Protein AF-B0NRE9-F1 (afdb_monomer)

Foldseek 3Di:
DDPCVVDPVSVVVVVVVVVVVQCVQVVVVPDHDDDDDPCQQCNDPQFGHPVQCVLQVPPPRPRDQFDWDDDPVWTDGHPRTDDDDDPPDPVPDDPDDDQWDFDVVPADPVGTDIDGPCCCVPVVPPDDDPPPD

Nearest PDB structures (foldseek):
  2xf8-assembly4_L  TM=4.449E-01  e=1.689E+00  Escherichia coli K-12
  7wtx-assembly1_f  TM=3.187E-01  e=8.734E+00  Homo sapiens

Mean predicted aligned error: 13.58 Å

Secondary structure (DSSP, 8-state):
--GGGG-HHHHHHHHHHHHHHHHHHHHTSS----PPPHHHHH--SSS--HHHHHHHT-SS-------EEEETTEEEETTEEP-------STTS-S---SEEE-GGG-BTTB--EEETTGGGTTT-SS------

Radius of gyration: 23.35 Å; Cα contacts (8 Å, |Δi|>4): 102; chains: 1; bounding box: 50×38×64 Å

Solvent-accessible surface area (backbone atoms only — not comparable to full-atom values): 8709 Å² total; per-residue (Å²): 130,68,74,72,78,72,38,63,66,60,50,50,54,48,53,52,52,50,51,53,52,48,50,57,46,42,74,62,72,82,51,80,84,76,86,79,52,70,50,55,43,69,24,57,101,89,47,82,6,52,56,51,29,60,70,55,74,33,91,82,75,68,77,68,87,56,62,74,44,85,49,100,90,50,43,30,40,58,93,46,72,65,82,87,85,80,89,86,54,74,86,80,45,72,95,70,87,72,73,52,43,77,37,67,94,70,33,55,102,88,43,82,36,70,41,47,75,64,31,63,80,49,92,58,40,97,59,98,68,91,73,86,124

Structure (mmCIF, N/CA/C/O backbone):
data_AF-B0NRE9-F1
#
_entry.id   AF-B0NRE9-F1
#
loop_
_atom_site.group_PDB
_atom_site.id
_atom_site.type_symbol
_atom_site.label_atom_id
_atom_site.label_alt_id
_atom_site.label_comp_id
_atom_site.label_asym_id
_atom_site.label_entity_id
_atom_site.label_seq_id
_atom_site.pdbx_PDB_ins_code
_atom_site.Cartn_x
_atom_site.Cartn_y
_atom_site.Cartn_z
_atom_site.occupancy
_atom_site.B_iso_or_equiv
_atom_site.auth_seq_id
_atom_site.auth_comp_id
_atom_site.auth_asym_id
_atom_site.auth_atom_id
_atom_site.pdbx_PDB_model_num
ATOM 1 N N . MET A 1 1 ? -1.702 -2.743 24.905 1.00 44.59 1 MET A N 1
ATOM 2 C CA . MET A 1 1 ? -0.780 -1.916 24.102 1.00 44.59 1 MET A CA 1
ATOM 3 C C . MET A 1 1 ? 0.508 -2.704 23.908 1.00 44.59 1 MET A C 1
ATOM 5 O O . MET A 1 1 ? 1.027 -3.161 24.925 1.00 44.59 1 MET A O 1
ATOM 9 N N . PRO A 1 2 ? 0.967 -2.937 22.663 1.00 47.31 2 PRO A N 1
ATOM 10 C CA . PRO A 1 2 ? 2.254 -3.578 22.376 1.00 47.31 2 PRO A CA 1
ATOM 11 C C . PRO A 1 2 ? 3.394 -2.920 23.162 1.00 47.31 2 PRO A C 1
ATOM 13 O O . PRO A 1 2 ? 3.357 -1.711 23.406 1.00 47.31 2 PRO A O 1
ATOM 16 N N . LYS A 1 3 ? 4.377 -3.709 23.606 1.00 56.47 3 LYS A N 1
ATOM 17 C CA . LYS A 1 3 ? 5.459 -3.218 24.475 1.00 56.47 3 LYS A CA 1
ATOM 18 C C . LYS A 1 3 ? 6.388 -2.250 23.738 1.00 56.47 3 LYS A C 1
ATOM 20 O O . LYS A 1 3 ? 6.926 -1.352 24.373 1.00 56.47 3 LYS A O 1
ATOM 25 N N . GLU A 1 4 ? 6.497 -2.375 22.417 1.00 55.22 4 GLU A N 1
ATOM 26 C CA . GLU A 1 4 ? 7.284 -1.489 21.553 1.00 55.22 4 GLU A CA 1
ATOM 27 C C . GLU A 1 4 ? 6.761 -0.044 21.554 1.00 55.22 4 GLU A C 1
ATOM 29 O O . GLU A 1 4 ? 7.527 0.893 21.372 1.00 55.22 4 GLU A O 1
ATOM 34 N N . ILE A 1 5 ? 5.467 0.162 21.829 1.00 58.22 5 ILE A N 1
ATOM 35 C CA . ILE A 1 5 ? 4.842 1.496 21.869 1.00 58.22 5 ILE A CA 1
ATOM 36 C C . ILE A 1 5 ? 5.157 2.231 23.188 1.00 58.22 5 ILE A C 1
ATOM 38 O O . ILE A 1 5 ? 4.941 3.436 23.299 1.00 58.22 5 ILE A O 1
ATOM 42 N N . GLN A 1 6 ? 5.675 1.532 24.205 1.00 62.38 6 GLN A N 1
ATOM 43 C CA . GLN A 1 6 ? 6.059 2.156 25.479 1.00 62.38 6 GLN A CA 1
ATOM 44 C C . GLN A 1 6 ? 7.472 2.748 25.460 1.00 62.38 6 GLN A C 1
ATOM 46 O O . GLN A 1 6 ? 7.796 3.559 26.330 1.00 62.38 6 GLN A O 1
ATOM 51 N N . ASP A 1 7 ? 8.295 2.372 24.480 1.00 80.06 7 ASP A N 1
ATOM 52 C CA . ASP A 1 7 ? 9.637 2.910 24.318 1.00 80.06 7 ASP A CA 1
ATOM 53 C C . ASP A 1 7 ? 9.608 4.180 23.459 1.00 80.06 7 ASP A C 1
ATOM 55 O O . ASP A 1 7 ? 9.495 4.145 22.230 1.00 80.06 7 ASP A O 1
ATOM 59 N N . LYS A 1 8 ? 9.700 5.326 24.138 1.00 81.69 8 LYS A N 1
ATOM 60 C CA . LYS A 1 8 ? 9.704 6.644 23.498 1.00 81.69 8 LYS A CA 1
ATOM 61 C C . LYS A 1 8 ? 10.867 6.813 22.526 1.00 81.69 8 LYS A C 1
ATOM 63 O O . LYS A 1 8 ? 10.668 7.423 21.483 1.00 81.69 8 LYS A O 1
ATOM 68 N N . GLU A 1 9 ? 12.035 6.251 22.831 1.00 86.75 9 GLU A N 1
ATOM 69 C CA . GLU A 1 9 ? 13.219 6.396 21.982 1.00 86.75 9 GLU A CA 1
ATOM 70 C C . GLU A 1 9 ? 13.036 5.640 20.659 1.00 86.75 9 GLU A C 1
ATOM 72 O O . GLU A 1 9 ? 13.326 6.163 19.583 1.00 86.75 9 GLU A O 1
ATOM 77 N N . THR A 1 10 ? 12.482 4.426 20.719 1.00 86.50 10 THR A N 1
ATOM 78 C CA . THR A 1 10 ? 12.151 3.647 19.518 1.00 86.50 10 THR A CA 1
ATOM 79 C C . THR A 1 10 ? 11.102 4.358 18.659 1.00 86.50 10 THR A C 1
ATOM 81 O O . THR A 1 10 ? 11.246 4.416 17.436 1.00 86.50 10 THR A O 1
ATOM 84 N N . MET A 1 11 ? 10.073 4.948 19.278 1.00 85.19 11 MET A N 1
ATOM 85 C CA . MET A 1 11 ? 9.054 5.718 18.557 1.00 85.19 11 MET A CA 1
ATOM 86 C C . MET A 1 11 ? 9.637 6.975 17.897 1.00 85.19 11 MET A C 1
ATOM 88 O O . MET A 1 11 ? 9.317 7.264 16.746 1.00 85.19 11 MET A O 1
ATOM 92 N N . GLU A 1 12 ? 10.511 7.706 18.591 1.00 89.06 12 GLU A N 1
ATOM 93 C CA . GLU A 1 12 ? 11.189 8.891 18.051 1.00 89.06 12 GLU A CA 1
ATOM 94 C C . GLU A 1 12 ? 12.040 8.533 16.828 1.00 89.06 12 GLU A C 1
ATOM 96 O O . GLU A 1 12 ? 11.849 9.117 15.761 1.00 89.06 12 GLU A O 1
ATOM 101 N N . ARG A 1 13 ? 12.885 7.499 16.927 1.00 89.94 13 ARG A N 1
ATOM 102 C CA . ARG A 1 13 ? 13.702 7.017 15.799 1.00 89.94 13 ARG A CA 1
ATOM 103 C C . ARG A 1 13 ? 12.859 6.553 14.610 1.00 89.94 13 ARG A C 1
ATOM 105 O O . ARG A 1 13 ? 13.232 6.771 13.455 1.00 89.94 13 ARG A O 1
ATOM 112 N N . PHE A 1 14 ? 11.725 5.903 14.877 1.00 88.56 14 PHE A N 1
ATOM 113 C CA . PHE A 1 14 ? 10.791 5.496 13.830 1.00 88.56 14 PHE A CA 1
ATOM 114 C C . PHE A 1 14 ? 10.206 6.716 13.112 1.00 88.56 14 PHE A C 1
ATOM 116 O O . PHE A 1 14 ? 10.263 6.789 11.886 1.00 88.56 14 PHE A O 1
ATOM 123 N N . MET A 1 15 ? 9.708 7.702 13.862 1.00 89.94 15 MET A N 1
ATOM 124 C CA . MET A 1 15 ? 9.143 8.924 13.289 1.00 89.94 15 MET A CA 1
ATOM 125 C C . MET A 1 15 ? 10.185 9.747 12.519 1.00 89.94 15 MET A C 1
ATOM 127 O O . MET A 1 15 ? 9.862 10.279 11.459 1.00 89.94 15 MET A O 1
ATOM 131 N N . GLU A 1 16 ? 11.436 9.805 12.988 1.00 93.00 16 GLU A N 1
ATOM 132 C CA . GLU A 1 16 ? 12.547 10.414 12.243 1.00 93.00 16 GLU A CA 1
ATOM 133 C C . GLU A 1 16 ? 12.791 9.706 10.904 1.00 93.00 16 GLU A C 1
ATOM 135 O O . GLU A 1 16 ? 12.918 10.361 9.869 1.00 93.00 16 GLU A O 1
ATOM 140 N N . SER A 1 17 ? 12.804 8.370 10.906 1.00 92.38 17 SER A N 1
ATOM 141 C CA . SER A 1 17 ? 12.998 7.567 9.691 1.00 92.38 17 SER A CA 1
ATOM 142 C C . SER A 1 17 ? 11.858 7.769 8.688 1.00 92.38 17 SER A C 1
ATOM 144 O O . SER A 1 17 ? 12.103 7.918 7.491 1.00 92.38 17 SER A O 1
ATOM 146 N N . VAL A 1 18 ? 10.612 7.830 9.172 1.00 91.31 18 VAL A N 1
ATOM 147 C CA . VAL A 1 18 ? 9.431 8.127 8.347 1.00 91.31 18 VAL A CA 1
ATOM 148 C C . VAL A 1 18 ? 9.524 9.530 7.748 1.00 91.31 18 VAL A C 1
ATOM 150 O O . VAL A 1 18 ? 9.267 9.686 6.558 1.00 91.31 18 VAL A O 1
ATOM 153 N N . GLY A 1 19 ? 9.944 10.534 8.523 1.00 90.38 19 GLY A N 1
ATOM 154 C CA . GLY A 1 19 ? 10.107 11.903 8.025 1.00 90.38 19 GLY A CA 1
ATOM 155 C C . GLY A 1 19 ? 11.199 12.030 6.958 1.00 90.38 19 GLY A C 1
ATOM 156 O O . GLY A 1 19 ? 11.015 12.715 5.953 1.00 90.38 19 GLY A O 1
ATOM 157 N N . GLN A 1 20 ? 12.324 11.326 7.126 1.00 92.44 20 GLN A N 1
ATOM 158 C CA . GLN A 1 20 ? 13.368 11.267 6.096 1.00 92.44 20 GLN A CA 1
ATOM 159 C C . GLN A 1 20 ? 12.855 10.614 4.810 1.00 92.44 20 GLN A C 1
ATOM 161 O O . GLN A 1 20 ? 13.073 11.144 3.721 1.00 92.44 20 GLN A O 1
ATOM 166 N N . PHE A 1 21 ? 12.148 9.487 4.928 1.00 90.19 21 PHE A N 1
ATOM 167 C CA . PHE A 1 21 ? 11.524 8.819 3.788 1.00 90.19 21 PHE A CA 1
ATOM 168 C C . PHE A 1 21 ? 10.511 9.728 3.079 1.00 90.19 21 PHE A C 1
ATOM 170 O O . PHE A 1 21 ? 10.543 9.841 1.854 1.00 90.19 21 PHE A O 1
ATOM 177 N N . GLU A 1 22 ? 9.663 10.421 3.843 1.00 91.00 22 GLU A N 1
ATOM 178 C CA . GLU A 1 22 ? 8.685 11.374 3.320 1.00 91.00 22 GLU A CA 1
ATOM 179 C C . GLU A 1 22 ? 9.351 12.481 2.495 1.00 91.00 22 GLU A C 1
ATOM 181 O O . GLU A 1 22 ? 8.930 12.738 1.366 1.00 91.00 22 GLU A O 1
ATOM 186 N N . SER A 1 23 ? 10.417 13.092 3.025 1.00 89.81 23 SER A N 1
ATOM 187 C CA . SER A 1 23 ? 11.179 14.127 2.315 1.00 89.81 23 SER A CA 1
ATOM 188 C C . SER A 1 23 ? 11.734 13.597 0.997 1.00 89.81 23 SER A C 1
ATOM 190 O O . SER A 1 23 ? 11.506 14.204 -0.042 1.00 89.81 23 SER A O 1
ATOM 192 N N . ILE A 1 24 ? 12.394 12.434 1.014 1.00 90.06 24 ILE A N 1
ATOM 193 C CA . ILE A 1 24 ? 13.011 11.843 -0.183 1.00 90.06 24 ILE A CA 1
ATOM 194 C C . ILE A 1 24 ? 11.971 11.595 -1.283 1.00 90.06 24 ILE A C 1
ATOM 196 O O . ILE A 1 24 ? 12.223 11.888 -2.452 1.00 90.06 24 ILE A O 1
ATOM 200 N N . VAL A 1 25 ? 10.808 11.042 -0.926 1.00 89.56 25 VAL A N 1
ATOM 201 C CA . VAL A 1 25 ? 9.749 10.743 -1.900 1.00 89.56 25 VAL A CA 1
ATOM 202 C C . VAL A 1 25 ? 9.159 12.030 -2.473 1.00 89.56 25 VAL A C 1
ATOM 204 O O . VAL A 1 25 ? 9.027 12.141 -3.692 1.00 89.56 25 VAL A O 1
ATOM 207 N N . ASN A 1 26 ? 8.860 13.009 -1.616 1.00 88.00 26 ASN A N 1
ATOM 208 C CA . ASN A 1 26 ? 8.288 14.289 -2.031 1.00 88.00 26 ASN A CA 1
ATOM 209 C C . ASN A 1 26 ? 9.262 15.116 -2.890 1.00 88.00 26 ASN A C 1
ATOM 211 O O . ASN A 1 26 ? 8.842 15.711 -3.885 1.00 88.00 26 ASN A O 1
ATOM 215 N N . ASP A 1 27 ? 10.559 15.100 -2.569 1.00 89.25 27 ASP A N 1
ATOM 216 C CA . ASP A 1 27 ? 11.614 15.760 -3.352 1.00 89.25 27 ASP A CA 1
ATOM 217 C C . ASP A 1 27 ? 11.766 15.139 -4.752 1.00 89.25 27 ASP A C 1
ATOM 219 O O . ASP A 1 27 ? 12.175 15.809 -5.702 1.00 89.25 27 ASP A O 1
ATOM 223 N N . GLY A 1 28 ? 11.397 13.862 -4.906 1.00 83.31 28 GLY A N 1
ATOM 224 C CA . GLY A 1 28 ? 11.413 13.149 -6.182 1.00 83.31 28 GLY A CA 1
ATOM 225 C C . GLY A 1 28 ? 10.401 13.664 -7.213 1.00 83.31 28 GLY A C 1
ATOM 226 O O . GLY A 1 28 ? 10.544 13.353 -8.395 1.00 83.31 28 GLY A O 1
ATOM 227 N N . GLY A 1 29 ? 9.375 14.423 -6.805 1.00 81.50 29 GLY A N 1
ATOM 228 C CA . GLY A 1 29 ? 8.408 15.100 -7.687 1.00 81.50 29 GLY A CA 1
ATOM 229 C C . GLY A 1 29 ? 7.483 14.200 -8.525 1.00 81.50 29 GLY A C 1
ATOM 230 O O . GLY A 1 29 ? 6.557 14.699 -9.161 1.00 81.50 29 GLY A O 1
ATOM 231 N N . LEU A 1 30 ? 7.709 12.884 -8.535 1.00 81.31 30 LEU A N 1
ATOM 232 C CA . LEU A 1 30 ? 6.892 11.892 -9.243 1.00 81.31 30 LEU A CA 1
ATOM 233 C C . LEU A 1 30 ? 5.663 11.463 -8.437 1.00 81.31 30 LEU A C 1
ATOM 235 O O . LEU A 1 30 ? 4.642 11.092 -9.013 1.00 81.31 30 LEU A O 1
ATOM 239 N N . VAL A 1 31 ? 5.779 11.473 -7.109 1.00 85.81 31 VAL A N 1
ATOM 240 C CA . VAL A 1 31 ? 4.747 11.021 -6.173 1.00 85.81 31 VAL A CA 1
ATOM 241 C C . VAL A 1 31 ? 4.778 11.936 -4.955 1.00 85.81 31 VAL A C 1
ATOM 243 O O . VAL A 1 31 ? 5.847 12.408 -4.572 1.00 85.81 31 VAL A O 1
ATOM 246 N N . ARG A 1 32 ? 3.617 12.180 -4.345 1.00 87.25 32 ARG A N 1
ATOM 247 C CA . ARG A 1 32 ? 3.495 12.956 -3.110 1.00 87.25 32 ARG A CA 1
ATOM 248 C C . ARG A 1 32 ? 2.916 12.084 -2.009 1.00 87.25 32 ARG A C 1
ATOM 250 O O . ARG A 1 32 ? 1.943 11.369 -2.237 1.00 87.25 32 ARG A O 1
ATOM 257 N N . LEU A 1 33 ? 3.512 12.164 -0.831 1.00 89.50 33 LEU A N 1
ATOM 258 C CA . LEU A 1 33 ? 2.979 11.581 0.388 1.00 89.50 33 LEU A CA 1
ATOM 259 C C . LEU A 1 33 ? 2.188 12.645 1.143 1.00 89.50 33 LEU A C 1
ATOM 261 O O . LEU A 1 33 ? 2.641 13.778 1.308 1.00 89.50 33 LEU A O 1
ATOM 265 N N . GLU A 1 34 ? 0.998 12.266 1.592 1.00 86.00 34 GLU A N 1
ATOM 266 C CA . GLU A 1 34 ? 0.145 13.089 2.439 1.00 86.00 34 GLU A CA 1
ATOM 267 C C . GLU A 1 34 ? -0.256 12.268 3.663 1.00 86.00 34 GLU A C 1
ATOM 269 O O . GLU A 1 34 ? -0.597 11.085 3.566 1.00 86.00 34 GLU A O 1
ATOM 274 N N . ARG A 1 35 ? -0.157 12.886 4.841 1.00 87.44 35 ARG A N 1
ATOM 275 C CA . ARG A 1 35 ? -0.531 12.238 6.093 1.00 87.44 35 ARG A CA 1
ATOM 276 C C . ARG A 1 35 ? -2.050 12.214 6.212 1.00 87.44 35 ARG A C 1
ATOM 278 O O . ARG A 1 35 ? -2.663 13.273 6.286 1.00 87.44 35 ARG A O 1
ATOM 285 N N . LEU A 1 36 ? -2.609 11.013 6.325 1.00 91.31 36 LEU A N 1
ATOM 286 C CA . LEU A 1 36 ? -4.038 10.825 6.554 1.00 91.31 36 LEU A CA 1
ATOM 287 C C . LEU A 1 36 ? -4.465 11.393 7.912 1.00 91.31 36 LEU A C 1
ATOM 289 O O . LEU A 1 36 ? -3.821 11.146 8.941 1.00 91.31 36 LEU A O 1
ATOM 293 N N . ALA A 1 37 ? -5.571 12.125 7.905 1.00 93.12 37 ALA A N 1
ATOM 294 C CA . ALA A 1 37 ? -6.289 12.552 9.090 1.00 93.12 37 ALA A CA 1
ATOM 295 C C . ALA A 1 37 ? -7.019 11.371 9.748 1.00 93.12 37 ALA A C 1
ATOM 297 O O . ALA A 1 37 ? -7.226 10.311 9.150 1.00 93.12 37 ALA A O 1
ATOM 298 N N . THR A 1 38 ? -7.431 11.557 11.001 1.00 92.75 38 THR A N 1
ATOM 299 C CA . THR A 1 38 ? -8.157 10.527 11.758 1.00 92.75 38 THR A CA 1
ATOM 300 C C . THR A 1 38 ? -9.424 10.105 11.021 1.00 92.75 38 THR A C 1
ATOM 302 O O . THR A 1 38 ? -9.687 8.916 10.888 1.00 92.75 38 THR A O 1
ATOM 305 N N . GLU A 1 39 ? -10.159 11.072 10.482 1.00 92.00 39 GLU A N 1
ATOM 306 C CA . GLU A 1 39 ? -11.418 10.891 9.765 1.00 92.00 39 GLU A CA 1
ATOM 307 C C . GLU A 1 39 ? -11.230 10.083 8.476 1.00 92.00 39 GLU A C 1
ATOM 309 O O . GLU A 1 39 ? -12.071 9.261 8.132 1.00 92.00 39 GLU A O 1
ATOM 314 N N . GLU A 1 40 ? -10.101 10.248 7.786 1.00 90.50 40 GLU A N 1
ATOM 315 C CA . GLU A 1 40 ? -9.782 9.465 6.587 1.00 90.50 40 GLU A CA 1
ATOM 316 C C . GLU A 1 40 ? -9.459 8.005 6.934 1.00 90.50 40 GLU A C 1
ATOM 318 O O . GLU A 1 40 ? -9.715 7.093 6.145 1.00 90.50 40 GLU A O 1
ATOM 323 N N . ILE A 1 41 ? -8.925 7.764 8.135 1.00 91.25 41 ILE A N 1
ATOM 324 C CA . ILE A 1 41 ? -8.610 6.422 8.625 1.00 91.25 41 ILE A CA 1
ATOM 325 C C . ILE A 1 41 ? -9.873 5.722 9.138 1.00 91.25 41 ILE A C 1
ATOM 327 O O . ILE A 1 41 ? -10.179 4.604 8.711 1.00 91.25 41 ILE A O 1
ATOM 331 N N . THR A 1 42 ? -10.590 6.360 10.065 1.00 90.81 42 THR A N 1
ATOM 332 C CA . THR A 1 42 ? -11.702 5.753 10.811 1.00 90.81 42 THR A CA 1
ATOM 333 C C . THR A 1 42 ? -13.065 5.980 10.178 1.00 90.81 42 THR A C 1
ATOM 335 O O . THR A 1 42 ? -13.978 5.214 10.456 1.00 90.81 42 THR A O 1
ATOM 338 N N . GLY A 1 43 ? -13.206 7.002 9.339 1.00 88.69 43 GLY A N 1
ATOM 339 C CA . GLY A 1 43 ? -14.486 7.456 8.811 1.00 88.69 43 GLY A CA 1
ATOM 340 C C . GLY A 1 43 ? -15.114 8.550 9.662 1.00 88.69 43 GLY A C 1
ATOM 341 O O . GLY A 1 43 ? -14.639 8.886 10.752 1.00 88.69 43 GLY A O 1
ATOM 342 N N . THR A 1 44 ? -16.200 9.100 9.134 1.00 88.88 44 THR A N 1
ATOM 343 C CA . THR A 1 44 ? -17.101 10.042 9.805 1.00 88.88 44 THR A CA 1
ATOM 344 C C . THR A 1 44 ? -18.488 9.413 9.937 1.00 88.88 44 THR A C 1
ATOM 346 O O . THR A 1 44 ? -18.720 8.305 9.465 1.00 88.88 44 THR A O 1
ATOM 349 N N . GLU A 1 45 ? -19.449 10.124 10.531 1.00 85.38 45 GLU A N 1
ATOM 350 C CA . GLU A 1 45 ? -20.842 9.651 10.587 1.00 85.38 45 GLU A CA 1
ATOM 351 C C . GLU A 1 45 ? -21.471 9.434 9.200 1.00 85.38 45 GLU A C 1
ATOM 353 O O . GLU A 1 45 ? -22.402 8.645 9.069 1.00 85.38 45 GLU A O 1
ATOM 358 N N . ASN A 1 46 ? -20.975 10.134 8.172 1.00 84.06 46 ASN A N 1
ATOM 359 C CA . ASN A 1 46 ? -21.577 10.137 6.838 1.00 84.06 46 ASN A CA 1
ATOM 360 C C . ASN A 1 46 ? -20.740 9.405 5.783 1.00 84.06 46 ASN A C 1
ATOM 362 O O . ASN A 1 46 ? -21.282 9.016 4.751 1.00 84.06 46 ASN A O 1
ATOM 366 N N . GLU A 1 47 ? -19.434 9.242 6.007 1.00 84.75 47 GLU A N 1
ATOM 367 C CA . GLU A 1 47 ? -18.514 8.689 5.013 1.00 84.75 47 GLU A CA 1
ATOM 368 C C . GLU A 1 47 ? -17.570 7.648 5.621 1.00 84.75 47 GLU A C 1
ATOM 370 O O . GLU A 1 47 ? -16.944 7.928 6.648 1.00 84.75 47 GLU A O 1
ATOM 375 N N . PRO A 1 48 ? -17.393 6.486 4.963 1.00 86.00 48 PRO A N 1
ATOM 376 C CA . PRO A 1 48 ? -16.532 5.437 5.474 1.00 86.00 48 PRO A CA 1
ATOM 377 C C . PRO A 1 48 ? -15.054 5.786 5.308 1.00 86.00 48 PRO A C 1
ATOM 379 O O . PRO A 1 48 ? -14.617 6.223 4.232 1.00 86.00 48 PRO A O 1
ATOM 382 N N . GLY A 1 49 ? -14.277 5.513 6.355 1.00 88.88 49 GLY A N 1
ATOM 383 C CA . GLY A 1 49 ? -12.819 5.632 6.351 1.00 88.88 49 GLY A CA 1
ATOM 384 C C . GLY A 1 49 ? -12.138 4.464 5.649 1.00 88.88 49 GLY A C 1
ATOM 385 O O . GLY A 1 49 ? -12.773 3.486 5.244 1.00 88.88 49 GLY A O 1
ATOM 386 N N . ILE A 1 50 ? -10.814 4.530 5.523 1.00 89.25 50 ILE A N 1
ATOM 387 C CA . ILE A 1 50 ? -10.037 3.510 4.813 1.00 89.25 50 ILE A CA 1
ATOM 388 C C . ILE A 1 50 ? -10.154 2.125 5.458 1.00 89.25 50 ILE A C 1
ATOM 390 O O . ILE A 1 50 ? -10.237 1.127 4.744 1.00 89.25 50 ILE A O 1
ATOM 394 N N . ILE A 1 51 ? -10.211 2.054 6.794 1.00 86.69 51 ILE A N 1
ATOM 395 C CA . ILE A 1 51 ? -10.338 0.783 7.518 1.00 86.69 51 ILE A CA 1
ATOM 396 C C . ILE A 1 51 ? -11.685 0.141 7.196 1.00 86.69 51 ILE A C 1
ATOM 398 O O . ILE A 1 51 ? -11.753 -1.045 6.888 1.00 86.69 51 ILE A O 1
ATOM 402 N N . GLU A 1 52 ? -12.756 0.926 7.215 1.00 82.38 52 GLU A N 1
ATOM 403 C CA . GLU A 1 52 ? -14.101 0.440 6.930 1.00 82.38 52 GLU A CA 1
ATOM 404 C C . GLU A 1 52 ? -14.252 -0.011 5.473 1.00 82.38 52 GLU A C 1
ATOM 406 O O . GLU A 1 52 ? -14.759 -1.103 5.211 1.00 82.38 52 GLU A O 1
ATOM 411 N N . ARG A 1 53 ? -13.731 0.765 4.515 1.00 83.75 53 ARG A N 1
ATOM 412 C CA . ARG A 1 53 ? -13.692 0.372 3.094 1.00 83.75 53 ARG A CA 1
ATOM 413 C C . ARG A 1 53 ? -12.896 -0.910 2.875 1.00 83.75 53 ARG A C 1
ATOM 415 O O . ARG A 1 53 ? -13.306 -1.761 2.088 1.00 83.75 53 ARG A O 1
ATOM 422 N N . TYR A 1 54 ? -11.778 -1.068 3.584 1.00 81.25 54 TYR A N 1
ATOM 423 C CA . TYR A 1 54 ? -10.957 -2.274 3.525 1.00 81.25 54 TYR A CA 1
ATOM 424 C C . TYR A 1 54 ? -11.701 -3.492 4.084 1.00 81.25 54 TYR A C 1
ATOM 426 O O . TYR A 1 54 ? -11.769 -4.530 3.430 1.00 81.25 54 TYR A O 1
ATOM 434 N N . LEU A 1 55 ? -12.323 -3.350 5.258 1.00 77.75 55 LEU A N 1
ATOM 435 C CA . LEU A 1 55 ? -13.068 -4.423 5.921 1.00 77.75 55 LEU A CA 1
ATOM 436 C C . LEU A 1 55 ? -14.376 -4.789 5.219 1.00 77.75 55 LEU A C 1
ATOM 438 O O . LEU A 1 55 ? -14.880 -5.881 5.438 1.00 77.75 55 LEU A O 1
ATOM 442 N N . THR A 1 56 ? -14.928 -3.906 4.390 1.00 78.31 56 THR A N 1
ATOM 443 C CA . THR A 1 56 ? -16.111 -4.184 3.559 1.00 78.31 56 THR A CA 1
ATOM 444 C C . THR A 1 56 ? -15.741 -4.559 2.124 1.00 78.31 56 THR A C 1
ATOM 446 O O . THR A 1 56 ? -16.616 -4.953 1.351 1.00 78.31 56 THR A O 1
ATOM 449 N N . LEU A 1 57 ? -14.460 -4.442 1.740 1.00 76.00 57 LEU A N 1
ATOM 450 C CA . LEU A 1 57 ? -13.968 -4.557 0.360 1.00 76.00 57 LEU A CA 1
ATOM 451 C C . LEU A 1 57 ? -14.838 -3.750 -0.617 1.00 76.00 57 LEU A C 1
ATOM 453 O O . LEU A 1 57 ? -15.258 -4.245 -1.668 1.00 76.00 57 LEU A O 1
ATOM 457 N N . SER A 1 58 ? -15.217 -2.545 -0.201 1.00 71.75 58 SER A N 1
ATOM 458 C CA . SER A 1 58 ? -16.158 -1.678 -0.901 1.00 71.75 58 SER A CA 1
ATOM 459 C C . SER A 1 58 ? -15.420 -0.465 -1.452 1.00 71.75 58 SER A C 1
ATOM 461 O O . SER A 1 58 ? -14.853 0.328 -0.701 1.00 71.75 58 SER A O 1
ATOM 463 N N . THR A 1 59 ? -15.385 -0.341 -2.777 1.00 68.06 59 THR A N 1
ATOM 464 C CA . THR A 1 59 ? -14.748 0.784 -3.478 1.00 68.06 59 THR A CA 1
ATOM 465 C C . THR A 1 59 ? -15.742 1.877 -3.868 1.00 68.06 59 THR A C 1
ATOM 467 O O . THR A 1 59 ? -15.314 2.971 -4.224 1.00 68.06 59 THR A O 1
ATOM 470 N N . ASP A 1 60 ? -17.048 1.608 -3.781 1.00 70.00 60 ASP A N 1
ATOM 471 C CA . ASP A 1 60 ? -18.134 2.505 -4.200 1.00 70.00 60 ASP A CA 1
ATOM 472 C C . ASP A 1 60 ? -18.795 3.265 -3.035 1.00 70.00 60 ASP A C 1
ATOM 474 O O . ASP A 1 60 ? -19.720 4.045 -3.252 1.00 70.00 60 ASP A O 1
ATOM 478 N N . GLY A 1 61 ? -18.313 3.070 -1.803 1.00 61.38 61 GLY A N 1
ATOM 479 C CA . GLY A 1 61 ? -18.838 3.746 -0.614 1.00 61.38 61 GLY A CA 1
ATOM 480 C C . GLY A 1 61 ? -20.133 3.137 -0.071 1.00 61.38 61 GLY A C 1
ATOM 481 O O . GLY A 1 61 ? -20.712 3.685 0.862 1.00 61.38 61 GLY A O 1
ATOM 482 N N . SER A 1 62 ? -20.583 1.996 -0.604 1.00 64.31 62 SER A N 1
ATOM 483 C CA . SER A 1 62 ? -21.655 1.205 0.000 1.00 64.31 62 SER A CA 1
ATOM 484 C C . SER A 1 62 ? -21.135 0.528 1.268 1.00 64.31 62 SER A C 1
ATOM 486 O O . SER A 1 62 ? -20.279 -0.358 1.202 1.00 64.31 62 SER A O 1
ATOM 488 N N . VAL A 1 63 ? -21.638 0.963 2.423 1.00 62.31 63 VAL A N 1
ATOM 489 C CA . VAL A 1 63 ? -21.154 0.556 3.753 1.00 62.31 63 VAL A CA 1
ATOM 490 C C . VAL A 1 63 ? -22.069 -0.476 4.405 1.00 62.31 63 VAL A C 1
ATOM 492 O O . VAL A 1 63 ? -22.390 -0.418 5.590 1.00 62.31 63 VAL A O 1
ATOM 495 N N . MET A 1 64 ? -22.563 -1.428 3.616 1.00 68.75 64 MET A N 1
ATOM 496 C CA . MET A 1 64 ? -23.302 -2.543 4.199 1.00 68.75 64 MET A CA 1
ATOM 497 C C . MET A 1 64 ? -22.309 -3.415 4.965 1.00 68.75 64 MET A C 1
ATOM 499 O O . MET A 1 64 ? -21.406 -4.001 4.368 1.00 68.75 64 MET A O 1
ATOM 503 N N . LEU A 1 65 ? -22.466 -3.483 6.288 1.00 73.56 65 LEU A N 1
ATOM 504 C CA . LEU A 1 65 ? -21.713 -4.411 7.121 1.00 73.56 65 LEU A CA 1
ATOM 505 C C . LEU A 1 65 ? -22.025 -5.839 6.665 1.00 73.56 65 LEU A C 1
ATOM 507 O O . LEU A 1 65 ? -23.187 -6.230 6.548 1.00 73.56 65 LEU A O 1
ATOM 511 N N . GLN A 1 66 ? -20.975 -6.600 6.387 1.00 78.19 66 GLN A N 1
ATOM 512 C CA . GLN A 1 66 ? -21.061 -7.989 5.955 1.00 78.19 66 GLN A CA 1
ATOM 513 C C . GLN A 1 66 ? -20.301 -8.870 6.942 1.00 78.19 66 GLN A C 1
ATOM 515 O O . GLN A 1 66 ? -19.321 -8.435 7.549 1.00 78.19 66 GLN A O 1
ATOM 520 N N . ASP A 1 67 ? -20.734 -10.120 7.081 1.00 83.62 67 ASP A N 1
ATOM 521 C CA . ASP A 1 67 ? -20.075 -11.068 7.972 1.00 83.62 67 ASP A CA 1
ATOM 522 C C . ASP A 1 67 ? -18.665 -11.399 7.476 1.00 83.62 67 ASP A C 1
ATOM 524 O O . ASP A 1 67 ? -18.457 -11.733 6.305 1.00 83.62 67 ASP A O 1
ATOM 528 N N . MET A 1 68 ? -17.694 -11.333 8.388 1.00 85.62 68 MET A N 1
ATOM 529 C CA . MET A 1 68 ? -16.324 -11.763 8.140 1.00 85.62 68 MET A CA 1
ATOM 530 C C . MET A 1 68 ? -16.154 -13.220 8.563 1.00 85.62 68 MET A C 1
ATOM 532 O O . MET A 1 68 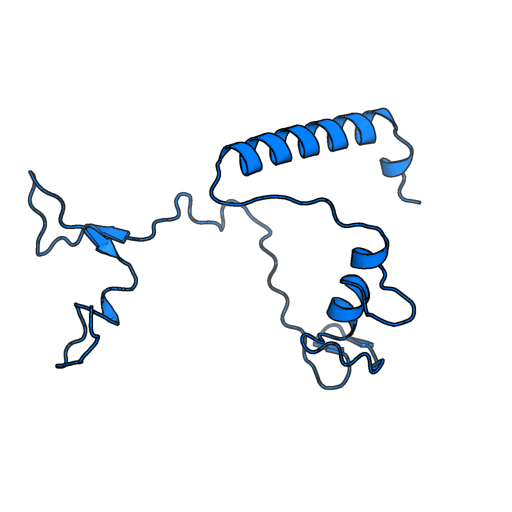? -16.433 -13.584 9.706 1.00 85.62 68 MET A O 1
ATOM 536 N N . GLN A 1 69 ? -15.638 -14.045 7.656 1.00 86.12 69 GLN A N 1
ATOM 537 C CA . GLN A 1 69 ? -15.276 -15.428 7.938 1.00 86.12 69 GLN A CA 1
ATOM 538 C C . GLN A 1 69 ? -13.773 -15.615 7.742 1.00 86.12 69 GLN A C 1
ATOM 540 O O . GLN A 1 69 ? -13.233 -15.319 6.676 1.00 86.12 69 GLN A O 1
ATOM 545 N N . LEU A 1 70 ? -13.113 -16.118 8.784 1.00 85.31 70 LEU A N 1
ATOM 546 C CA . LEU A 1 70 ? -11.685 -16.423 8.823 1.00 85.31 70 LEU A CA 1
ATOM 547 C C . LEU A 1 70 ? -11.527 -17.928 9.048 1.00 85.31 70 LEU A C 1
ATOM 549 O O . LEU A 1 70 ? -11.397 -18.383 10.183 1.00 85.31 70 LEU A O 1
ATOM 553 N N . ASN A 1 71 ? -11.588 -18.704 7.969 1.00 85.19 71 ASN A N 1
ATOM 554 C CA . ASN A 1 71 ? -11.292 -20.133 8.006 1.00 85.19 71 ASN A CA 1
ATOM 555 C C . ASN A 1 71 ? -9.844 -20.365 7.535 1.00 85.19 71 ASN A C 1
ATOM 557 O O . ASN A 1 71 ? -9.345 -19.572 6.736 1.00 85.19 71 ASN A O 1
ATOM 561 N N . PRO A 1 72 ? -9.175 -21.454 7.962 1.00 80.56 72 PRO A N 1
ATOM 562 C CA . PRO A 1 72 ? -7.817 -21.782 7.510 1.00 80.56 72 PRO A CA 1
ATOM 563 C C . PRO A 1 72 ? -7.668 -21.833 5.983 1.00 80.56 72 PRO A C 1
ATOM 565 O O . PRO A 1 72 ? -6.628 -21.452 5.455 1.00 80.56 72 PRO A O 1
ATOM 568 N N . ASP A 1 73 ? -8.728 -22.260 5.291 1.00 80.88 73 ASP A N 1
ATOM 569 C CA . ASP A 1 73 ? -8.725 -22.462 3.840 1.00 80.88 73 ASP A CA 1
ATOM 570 C C . ASP A 1 73 ? -9.343 -21.287 3.059 1.00 80.88 73 ASP A C 1
ATOM 572 O O . ASP A 1 73 ? -9.186 -21.204 1.842 1.00 80.88 73 ASP A O 1
ATOM 576 N N . GLU A 1 74 ? -10.078 -20.384 3.720 1.00 80.62 74 GLU A N 1
ATOM 577 C CA . GLU A 1 74 ? -10.805 -19.306 3.044 1.00 80.62 74 GLU A CA 1
ATOM 578 C C . GLU A 1 74 ? -11.063 -18.119 3.975 1.00 80.62 74 GLU A C 1
ATOM 580 O O . GLU A 1 74 ? -11.662 -18.257 5.046 1.00 80.62 74 GLU A O 1
ATOM 585 N N . MET A 1 75 ? -10.686 -16.929 3.507 1.00 87.62 75 MET A N 1
ATOM 586 C CA . MET A 1 75 ? -11.070 -15.664 4.120 1.00 87.62 75 MET A CA 1
ATOM 587 C C . MET A 1 75 ? -12.086 -14.952 3.223 1.00 87.62 75 MET A C 1
ATOM 589 O O . MET A 1 75 ? -11.839 -14.758 2.029 1.00 87.62 75 MET A O 1
ATOM 593 N N . ARG A 1 76 ? -13.237 -14.570 3.786 1.00 86.94 76 ARG A N 1
ATOM 594 C CA . ARG A 1 76 ? -14.294 -13.858 3.053 1.00 86.94 76 ARG A CA 1
ATOM 595 C C . ARG A 1 76 ? -14.960 -12.771 3.886 1.00 86.94 76 ARG A C 1
ATOM 597 O O . ARG A 1 76 ? -14.994 -12.852 5.113 1.00 86.94 76 ARG A O 1
ATOM 604 N N . ILE A 1 77 ? -15.537 -11.801 3.189 1.00 86.81 77 ILE A N 1
ATOM 605 C CA . ILE A 1 77 ? -16.417 -10.767 3.734 1.00 86.81 77 ILE A CA 1
ATOM 606 C C . ILE A 1 77 ? -17.703 -10.796 2.901 1.00 86.81 77 ILE A C 1
ATOM 608 O O . ILE A 1 77 ? -17.684 -10.461 1.715 1.00 86.81 77 ILE A O 1
ATOM 612 N N . GLY A 1 78 ? -18.805 -11.270 3.483 1.00 84.94 78 GLY A N 1
ATOM 613 C CA . GLY A 1 78 ? -20.021 -11.591 2.729 1.00 84.94 78 GLY A CA 1
ATOM 614 C C . GLY A 1 78 ? -19.730 -12.591 1.602 1.00 84.94 78 GLY A C 1
ATOM 615 O O . GLY A 1 78 ? -19.182 -13.667 1.841 1.00 84.94 78 GLY A O 1
ATOM 616 N N . ASP A 1 79 ? -20.038 -12.209 0.362 1.00 83.31 79 ASP A N 1
ATOM 617 C CA . ASP A 1 79 ? -19.760 -13.014 -0.840 1.00 83.31 79 ASP A CA 1
ATOM 618 C C . ASP A 1 79 ? -18.378 -12.735 -1.467 1.00 83.31 79 ASP A C 1
ATOM 620 O O . ASP A 1 79 ? -18.012 -13.327 -2.486 1.00 83.31 79 ASP A O 1
ATOM 624 N N . LYS A 1 80 ? -17.587 -11.829 -0.879 1.00 82.44 80 LYS A N 1
ATOM 625 C CA . LYS A 1 80 ? -16.290 -11.401 -1.415 1.00 82.44 80 LYS A CA 1
ATOM 626 C C . LYS A 1 80 ? -15.174 -12.274 -0.844 1.00 82.44 80 LYS A C 1
ATOM 628 O O . LYS A 1 80 ? -14.929 -12.267 0.361 1.00 82.44 80 LYS A O 1
ATOM 633 N N . ARG A 1 81 ? -14.479 -13.013 -1.712 1.00 84.19 81 ARG A N 1
ATOM 634 C CA . ARG A 1 81 ? -13.307 -13.827 -1.345 1.00 84.19 81 ARG A CA 1
ATOM 635 C C . ARG A 1 81 ? -12.044 -12.984 -1.338 1.00 84.19 81 ARG A C 1
ATOM 637 O O . ARG A 1 81 ? -11.776 -12.268 -2.301 1.00 84.19 81 ARG A O 1
ATOM 644 N N . LEU A 1 82 ? -11.257 -13.109 -0.277 1.00 81.31 82 LEU A N 1
ATOM 645 C CA . LEU A 1 82 ? -9.993 -12.406 -0.146 1.00 81.31 82 LEU A CA 1
ATOM 646 C C . LEU A 1 82 ? -8.868 -13.214 -0.806 1.00 81.31 82 LEU A C 1
ATOM 648 O O . LEU A 1 82 ? -8.685 -14.393 -0.511 1.00 81.31 82 LEU A O 1
ATOM 652 N N . CYS A 1 83 ? -8.09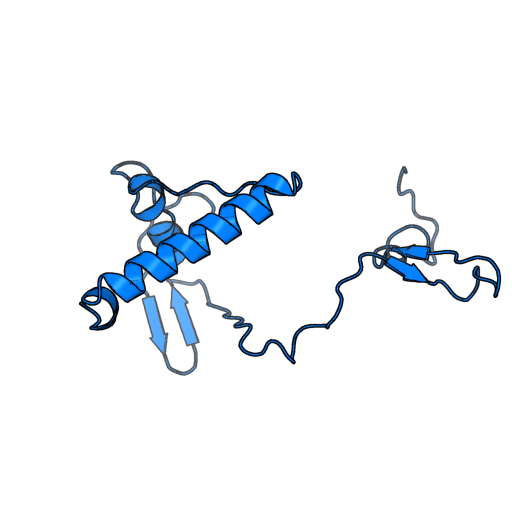5 -12.569 -1.677 1.00 78.00 83 CYS A N 1
ATOM 653 C CA . CYS A 1 83 ? -6.834 -13.100 -2.186 1.00 78.00 83 CYS A CA 1
ATOM 654 C C . CYS A 1 83 ? -5.713 -12.193 -1.681 1.00 78.00 83 CYS A C 1
ATOM 656 O O . CYS A 1 83 ? -5.616 -11.036 -2.090 1.00 78.00 83 CYS A O 1
ATOM 658 N N . LEU A 1 84 ? -4.925 -12.691 -0.727 1.00 73.94 84 LEU A N 1
ATOM 659 C CA . LEU A 1 84 ? -3.842 -11.930 -0.118 1.00 73.94 84 LEU A CA 1
ATOM 660 C C . LEU A 1 84 ? -2.520 -12.300 -0.794 1.00 73.94 84 LEU A C 1
ATOM 662 O O . LEU A 1 84 ? -2.143 -13.469 -0.833 1.00 73.94 84 LEU A O 1
ATOM 666 N N . HIS A 1 85 ? -1.804 -11.295 -1.285 1.00 73.44 85 HIS A N 1
ATOM 667 C CA . HIS A 1 85 ? -0.433 -11.444 -1.755 1.00 73.44 85 HIS A CA 1
ATOM 668 C C . HIS A 1 85 ? 0.476 -10.648 -0.824 1.00 73.44 85 HIS A C 1
ATOM 670 O O . HIS A 1 85 ? 0.365 -9.427 -0.735 1.00 73.44 85 HIS A O 1
ATOM 676 N N . THR A 1 86 ? 1.362 -11.337 -0.116 1.00 71.38 86 THR A N 1
ATOM 677 C CA . THR A 1 86 ? 2.408 -10.718 0.703 1.00 71.38 86 THR A CA 1
ATOM 678 C C . THR A 1 86 ? 3.734 -10.784 -0.032 1.00 71.38 86 THR A C 1
ATOM 680 O O . THR A 1 86 ? 4.150 -11.854 -0.467 1.00 71.38 86 THR A O 1
ATOM 683 N N . LEU A 1 87 ? 4.408 -9.641 -0.134 1.00 72.94 87 LEU A N 1
ATOM 684 C CA . LEU A 1 87 ? 5.816 -9.572 -0.507 1.00 72.94 87 LEU A CA 1
ATOM 685 C C . LEU A 1 87 ? 6.623 -9.696 0.785 1.00 72.94 87 LEU A C 1
ATOM 687 O O . LEU A 1 87 ? 6.686 -8.750 1.567 1.00 72.94 87 LEU A O 1
ATOM 691 N N . SER A 1 88 ? 7.136 -10.892 1.057 1.00 74.56 88 SER A N 1
ATOM 692 C CA . SER A 1 88 ? 7.841 -11.204 2.306 1.00 74.56 88 SER A CA 1
ATOM 693 C C . SER A 1 88 ? 9.358 -11.179 2.174 1.00 74.56 88 SER A C 1
ATOM 695 O O . SER A 1 88 ? 10.033 -10.965 3.177 1.00 74.56 88 SER A O 1
ATOM 697 N N . ASP A 1 89 ? 9.883 -11.389 0.967 1.00 79.19 89 ASP A N 1
ATOM 698 C CA . ASP A 1 89 ? 11.317 -11.455 0.716 1.00 79.19 89 ASP A CA 1
ATOM 699 C C . ASP A 1 89 ? 11.737 -10.413 -0.324 1.00 79.19 89 ASP A C 1
ATOM 701 O O . ASP A 1 89 ? 11.116 -10.264 -1.379 1.00 79.19 89 ASP A O 1
ATOM 705 N N . LEU A 1 90 ? 12.792 -9.669 -0.004 1.00 74.06 90 LEU A N 1
ATOM 706 C CA . LEU A 1 90 ? 13.402 -8.721 -0.930 1.00 74.06 90 LEU A CA 1
ATOM 707 C C . LEU A 1 90 ? 14.199 -9.449 -2.017 1.00 74.06 90 LEU A C 1
ATOM 709 O O . LEU A 1 90 ? 14.332 -8.906 -3.112 1.00 74.06 90 LEU A O 1
ATOM 713 N N . ASP A 1 91 ? 14.677 -10.666 -1.744 1.00 80.81 91 ASP A N 1
ATOM 714 C CA . ASP A 1 91 ? 15.383 -11.498 -2.721 1.00 80.81 91 ASP A CA 1
ATOM 715 C C . ASP A 1 91 ? 14.432 -12.055 -3.798 1.00 80.81 91 ASP A C 1
ATOM 717 O O . ASP A 1 91 ? 14.864 -12.340 -4.917 1.00 80.81 91 ASP A O 1
ATOM 721 N N . ASP A 1 92 ? 13.127 -12.130 -3.505 1.00 78.69 92 ASP A N 1
ATOM 722 C CA . ASP A 1 92 ? 12.085 -12.483 -4.480 1.00 78.69 92 ASP A CA 1
ATOM 723 C C . ASP A 1 92 ? 11.734 -11.314 -5.418 1.00 78.69 92 ASP A C 1
ATOM 725 O O . ASP A 1 92 ? 11.084 -11.501 -6.454 1.00 78.69 92 ASP A O 1
ATOM 729 N N . LEU A 1 93 ? 12.155 -10.089 -5.080 1.00 72.81 93 LEU A N 1
ATOM 730 C CA . LEU A 1 93 ? 11.933 -8.922 -5.920 1.00 72.81 93 LEU A CA 1
ATOM 731 C C . LEU A 1 93 ? 13.046 -8.784 -6.965 1.00 72.81 93 LEU A C 1
ATOM 733 O O . LEU A 1 93 ? 14.231 -8.969 -6.683 1.00 72.81 93 LEU A O 1
ATOM 737 N N . PRO A 1 94 ? 12.704 -8.393 -8.203 1.00 75.12 94 PRO A N 1
ATOM 738 C CA . PRO A 1 94 ? 13.713 -8.168 -9.221 1.00 75.12 94 PRO A CA 1
ATOM 739 C C . PRO A 1 94 ? 14.637 -7.023 -8.793 1.00 75.12 94 PRO A C 1
ATOM 741 O O . PRO A 1 94 ? 14.188 -5.901 -8.568 1.00 75.12 94 PRO A O 1
ATOM 744 N N . GLY A 1 95 ? 15.951 -7.270 -8.780 1.00 78.38 95 GLY A N 1
ATOM 745 C CA . GLY A 1 95 ? 16.948 -6.272 -8.362 1.00 78.38 95 GLY A CA 1
ATOM 746 C C . GLY A 1 95 ? 16.954 -4.974 -9.185 1.00 78.38 95 GLY A C 1
ATOM 747 O O . GLY A 1 95 ? 17.567 -3.988 -8.779 1.00 78.38 95 GLY A O 1
ATOM 748 N N . LYS A 1 96 ? 16.282 -4.951 -10.347 1.00 78.19 96 LYS A N 1
ATOM 749 C CA . LYS A 1 96 ? 15.949 -3.736 -11.103 1.00 78.19 96 LYS A CA 1
ATOM 750 C C . LYS A 1 96 ? 14.596 -3.892 -11.789 1.00 78.19 96 LYS A C 1
ATOM 752 O O . LYS A 1 96 ? 14.397 -4.835 -12.552 1.00 78.19 96 LYS A O 1
ATOM 757 N N . VAL A 1 97 ? 13.731 -2.898 -11.622 1.00 79.19 97 VAL A N 1
ATOM 758 C CA . VAL A 1 97 ? 12.521 -2.729 -12.434 1.00 79.19 97 VAL A CA 1
ATOM 759 C C . VAL A 1 97 ? 12.866 -1.850 -13.638 1.00 79.19 97 VAL A C 1
ATOM 761 O O . VAL A 1 97 ? 13.568 -0.848 -13.504 1.00 79.19 97 VAL A O 1
ATOM 764 N N . ARG A 1 98 ? 12.417 -2.236 -14.834 1.00 81.69 98 ARG A N 1
ATOM 765 C CA . ARG A 1 98 ? 12.565 -1.445 -16.066 1.00 81.69 98 ARG A CA 1
ATOM 766 C C . ARG A 1 98 ? 11.226 -1.387 -16.789 1.00 81.69 98 ARG A C 1
ATOM 768 O O . ARG A 1 98 ? 10.452 -2.334 -16.711 1.00 81.69 98 ARG A O 1
ATOM 775 N N . THR A 1 99 ? 10.965 -0.301 -17.501 1.00 83.75 99 THR A N 1
ATOM 776 C CA . THR A 1 99 ? 9.764 -0.138 -18.341 1.00 83.75 99 THR A CA 1
ATOM 777 C C . THR A 1 99 ? 10.001 -0.582 -19.787 1.00 83.75 99 THR A C 1
ATOM 779 O O . THR A 1 99 ? 9.053 -0.746 -20.562 1.00 83.75 99 THR A O 1
ATOM 782 N N . ASP A 1 100 ? 11.267 -0.795 -20.145 1.00 88.19 100 ASP A N 1
ATOM 783 C CA . ASP A 1 100 ? 11.740 -1.096 -21.486 1.00 88.19 100 ASP A CA 1
ATOM 784 C C . ASP A 1 100 ? 13.021 -1.959 -21.465 1.00 88.19 100 ASP A C 1
ATOM 786 O O . ASP A 1 100 ? 13.774 -1.992 -20.482 1.00 88.19 100 ASP A O 1
ATOM 790 N N . GLY A 1 101 ? 13.272 -2.655 -22.572 1.00 88.00 101 GLY A N 1
ATOM 791 C CA . GLY A 1 101 ? 14.429 -3.519 -22.781 1.00 88.00 101 GLY A CA 1
ATOM 792 C C . GLY A 1 101 ? 15.093 -3.281 -24.136 1.00 88.00 101 GLY A C 1
ATOM 793 O O . GLY A 1 101 ? 14.499 -2.712 -25.050 1.00 88.00 101 GLY A O 1
ATOM 794 N N . ARG A 1 102 ? 16.346 -3.723 -24.276 1.00 89.94 102 ARG A N 1
ATOM 795 C CA . ARG A 1 102 ? 17.074 -3.675 -25.549 1.00 89.94 102 ARG A CA 1
ATOM 796 C C . ARG A 1 102 ? 16.448 -4.663 -26.529 1.00 89.94 102 ARG A C 1
ATOM 798 O O . ARG A 1 102 ? 16.342 -5.851 -26.236 1.00 89.94 102 ARG A O 1
ATOM 805 N N . TYR A 1 103 ? 16.046 -4.174 -27.694 1.00 89.88 103 TYR A N 1
ATOM 806 C CA . TYR A 1 103 ? 15.542 -5.007 -28.770 1.00 89.88 103 TYR A CA 1
ATOM 807 C C . TYR A 1 103 ? 16.690 -5.381 -29.697 1.00 89.88 103 TYR A C 1
ATOM 809 O O . TYR A 1 103 ? 17.094 -4.602 -30.561 1.00 89.88 103 TYR A O 1
ATOM 817 N N . GLU A 1 104 ? 17.225 -6.585 -29.497 1.00 90.00 104 GLU A N 1
ATOM 818 C CA . GLU A 1 104 ? 18.448 -7.040 -30.170 1.00 90.00 104 GLU A CA 1
ATOM 819 C C . GLU A 1 104 ? 18.362 -6.979 -31.698 1.00 90.00 104 GLU A C 1
ATOM 821 O O . GLU A 1 104 ? 19.325 -6.605 -32.354 1.00 90.00 104 GLU A O 1
ATOM 826 N N . ARG A 1 105 ? 17.191 -7.249 -32.293 1.00 86.38 105 ARG A N 1
ATOM 827 C CA . ARG A 1 105 ? 17.039 -7.272 -33.762 1.00 86.38 105 ARG A CA 1
ATOM 828 C C . ARG A 1 105 ? 17.235 -5.905 -34.429 1.00 86.38 105 ARG A C 1
ATOM 830 O O . ARG A 1 105 ? 17.516 -5.870 -35.621 1.00 86.38 105 ARG A O 1
ATOM 837 N N . LEU A 1 106 ? 17.060 -4.806 -33.690 1.00 85.94 106 LEU A N 1
ATOM 838 C CA . LEU A 1 106 ? 17.282 -3.434 -34.176 1.00 85.94 106 LEU A CA 1
ATOM 839 C C . LEU A 1 106 ? 18.399 -2.714 -33.408 1.00 85.94 106 LEU A C 1
ATOM 841 O O . LEU A 1 106 ? 18.597 -1.514 -33.591 1.00 85.94 106 LEU A O 1
ATOM 845 N N . SER A 1 107 ? 19.116 -3.426 -32.540 1.00 90.88 107 SER A N 1
ATOM 846 C CA . SER A 1 107 ? 20.266 -2.892 -31.816 1.00 90.88 107 SER A CA 1
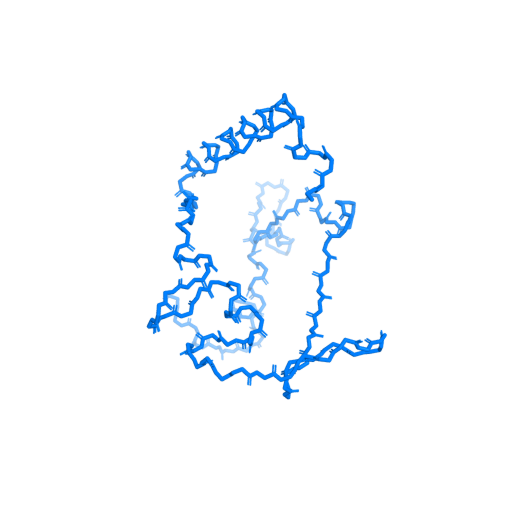ATOM 847 C C . SER A 1 107 ? 21.562 -3.295 -32.520 1.00 90.88 107 SER A C 1
ATOM 849 O O . SER A 1 107 ? 21.627 -4.295 -33.229 1.00 90.88 107 SER A O 1
ATOM 851 N N . THR A 1 108 ? 22.606 -2.497 -32.340 1.00 91.38 108 THR A N 1
ATOM 852 C CA . THR A 1 108 ? 23.967 -2.781 -32.806 1.00 91.38 108 THR A CA 1
ATOM 853 C C . THR A 1 108 ? 24.935 -2.599 -31.645 1.00 91.38 108 THR A C 1
ATOM 855 O O . THR A 1 108 ? 24.587 -1.998 -30.628 1.00 91.38 108 THR A O 1
ATOM 858 N N . ASP A 1 109 ? 26.185 -3.028 -31.810 1.00 89.25 109 ASP A N 1
ATOM 859 C CA . ASP A 1 109 ? 27.245 -2.808 -30.814 1.00 89.25 109 ASP A CA 1
ATOM 860 C C . ASP A 1 109 ? 27.490 -1.324 -30.492 1.00 89.25 109 ASP A C 1
ATOM 862 O O . ASP A 1 109 ? 28.115 -0.997 -29.486 1.00 89.25 109 ASP A O 1
ATOM 866 N N . ARG A 1 110 ? 27.017 -0.412 -31.353 1.00 89.94 110 ARG A N 1
ATOM 867 C CA . ARG A 1 110 ? 27.167 1.039 -31.192 1.00 89.94 110 ARG A CA 1
ATOM 868 C C . ARG A 1 110 ? 25.850 1.768 -30.921 1.00 89.94 110 ARG A C 1
ATOM 870 O O . ARG A 1 110 ? 25.882 2.982 -30.739 1.00 89.94 110 ARG A O 1
ATOM 877 N N . SER A 1 111 ? 24.708 1.078 -30.918 1.00 88.44 111 SER A N 1
ATOM 878 C CA . SER A 1 111 ? 23.393 1.715 -30.774 1.00 88.44 111 SER A CA 1
ATOM 879 C C . SER A 1 111 ? 22.342 0.778 -30.185 1.00 88.44 111 SER A C 1
ATOM 881 O O . SER A 1 111 ? 22.068 -0.279 -30.750 1.00 88.44 111 SER A O 1
ATOM 883 N N . ASP A 1 112 ? 21.662 1.215 -29.129 1.00 88.44 112 ASP A N 1
ATOM 884 C CA . ASP A 1 112 ? 20.583 0.444 -28.513 1.00 88.44 112 ASP A CA 1
ATOM 885 C C . ASP A 1 112 ? 19.220 0.947 -28.984 1.00 88.44 112 ASP A C 1
ATOM 887 O O . ASP A 1 112 ? 18.816 2.069 -28.677 1.00 88.44 112 ASP A O 1
ATOM 891 N N . CYS A 1 113 ? 18.483 0.096 -29.699 1.00 88.81 113 CYS A N 1
ATOM 892 C CA . CYS A 1 113 ? 17.058 0.298 -29.924 1.00 88.81 113 CYS A CA 1
ATOM 893 C C . CYS A 1 113 ? 16.310 -0.308 -28.735 1.00 88.81 113 CYS A C 1
ATOM 895 O O . CYS A 1 113 ? 16.333 -1.524 -28.538 1.00 88.81 113 CYS A O 1
ATOM 897 N N . ARG A 1 114 ? 15.682 0.531 -27.909 1.00 90.12 114 ARG A N 1
ATOM 898 C CA . ARG A 1 114 ? 14.980 0.090 -26.699 1.00 90.12 114 ARG A CA 1
ATOM 899 C C . ARG A 1 114 ? 13.471 0.089 -26.924 1.00 90.12 114 ARG A C 1
ATOM 901 O O . ARG A 1 114 ? 12.926 1.063 -27.435 1.00 90.12 114 ARG A O 1
ATOM 908 N N . LEU A 1 115 ? 12.808 -1.003 -26.550 1.00 88.38 115 LEU A N 1
ATOM 909 C CA . LEU A 1 115 ? 11.363 -1.179 -26.678 1.00 88.38 115 LEU A CA 1
ATOM 910 C C . LEU A 1 115 ? 10.724 -1.377 -25.309 1.00 88.38 115 LEU A C 1
ATOM 912 O O . LEU A 1 115 ? 11.221 -2.143 -24.485 1.00 88.38 115 LEU A O 1
ATOM 916 N N . SER A 1 116 ? 9.587 -0.717 -25.090 1.00 86.94 116 SER A N 1
ATOM 917 C CA . SER A 1 116 ? 8.779 -0.928 -23.888 1.00 86.94 116 SER A CA 1
ATOM 918 C C . SER A 1 116 ? 8.2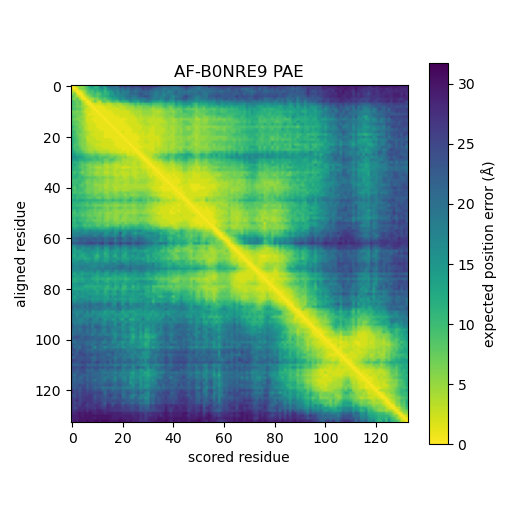99 -2.379 -23.790 1.00 86.94 116 SER A C 1
ATOM 920 O O . SER A 1 116 ? 8.028 -3.017 -24.810 1.00 86.94 116 SER A O 1
ATOM 922 N N . TYR A 1 117 ? 8.098 -2.885 -22.573 1.00 83.19 117 TYR A N 1
ATOM 923 C CA . TYR A 1 117 ? 7.433 -4.177 -22.367 1.00 83.19 117 TYR A CA 1
ATOM 924 C C . TYR A 1 117 ? 5.978 -4.210 -22.862 1.00 83.19 117 TYR A C 1
ATOM 926 O O . TYR A 1 117 ? 5.455 -5.290 -23.113 1.00 83.19 117 TYR A O 1
ATOM 934 N N . ALA A 1 118 ? 5.349 -3.053 -23.092 1.00 85.31 118 ALA A N 1
ATOM 935 C CA . ALA A 1 118 ? 4.049 -2.963 -23.757 1.00 85.31 118 ALA A CA 1
ATOM 936 C C . ALA A 1 118 ? 4.137 -3.057 -25.298 1.00 85.31 118 ALA A C 1
ATOM 938 O O . ALA A 1 118 ? 3.113 -3.124 -25.972 1.00 85.31 118 ALA A O 1
ATOM 939 N N . SER A 1 119 ? 5.339 -3.089 -25.887 1.00 83.62 119 SER A N 1
ATOM 940 C CA . SER A 1 119 ? 5.512 -3.150 -27.348 1.00 83.62 119 SER A CA 1
ATOM 941 C C . SER A 1 119 ? 4.800 -4.321 -28.049 1.00 83.62 119 SER A C 1
ATOM 943 O O . SER A 1 119 ? 4.297 -4.074 -29.147 1.00 83.62 119 SER A O 1
ATOM 945 N N . PRO A 1 120 ? 4.656 -5.539 -27.471 1.00 80.31 120 PRO A N 1
ATOM 946 C CA . PRO A 1 120 ? 3.935 -6.639 -28.121 1.00 80.31 120 PRO A CA 1
ATOM 947 C C . PRO A 1 120 ?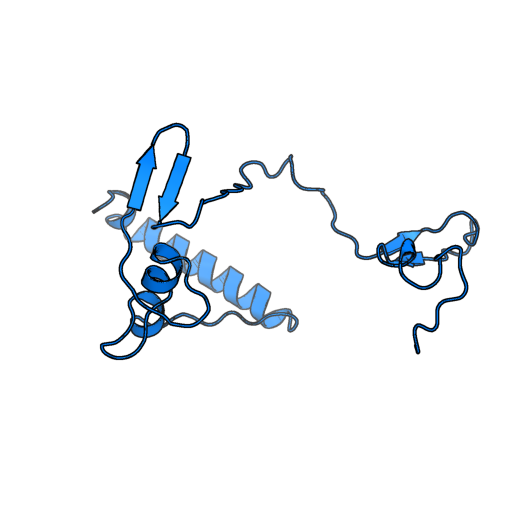 2.448 -6.369 -28.371 1.00 80.31 120 PRO A C 1
ATOM 949 O O . PRO A 1 120 ? 1.870 -6.999 -29.249 1.00 80.31 120 PRO A O 1
ATOM 952 N N . VAL A 1 121 ? 1.834 -5.456 -27.610 1.00 79.44 121 VAL A N 1
ATOM 953 C CA . VAL A 1 121 ? 0.411 -5.089 -27.743 1.00 79.44 121 VAL A CA 1
ATOM 954 C C . VAL A 1 121 ? 0.196 -3.746 -28.447 1.00 79.44 121 VAL A C 1
ATOM 956 O O . VAL A 1 121 ? -0.938 -3.309 -28.599 1.00 79.44 121 VAL A O 1
ATOM 959 N N . GLY A 1 122 ? 1.275 -3.095 -28.880 1.00 77.44 122 GLY A N 1
ATOM 960 C CA . GLY A 1 122 ? 1.236 -1.927 -29.754 1.00 77.44 122 GLY A CA 1
ATOM 961 C C . GLY A 1 122 ? 2.050 -2.217 -31.007 1.00 77.44 122 GLY A C 1
ATOM 962 O O . GLY A 1 122 ? 1.736 -3.114 -31.776 1.00 77.44 122 GLY A O 1
ATOM 963 N N . ILE A 1 123 ? 3.174 -1.521 -31.160 1.00 76.38 123 ILE A N 1
ATOM 964 C CA . ILE A 1 123 ? 4.028 -1.538 -32.360 1.00 76.38 123 ILE A CA 1
ATOM 965 C C . ILE A 1 123 ? 4.512 -2.918 -32.859 1.00 76.38 123 ILE A C 1
ATOM 967 O O . ILE A 1 123 ? 4.953 -3.004 -34.000 1.00 76.38 123 ILE A O 1
ATOM 971 N N . MET A 1 124 ? 4.485 -3.976 -32.038 1.00 79.19 124 MET A N 1
ATOM 972 C CA . MET A 1 124 ? 4.891 -5.337 -32.429 1.00 79.19 124 MET A CA 1
ATOM 973 C C . MET A 1 124 ? 3.721 -6.324 -32.550 1.00 79.19 124 MET A C 1
ATOM 975 O O . MET A 1 124 ? 3.953 -7.534 -32.619 1.00 79.19 124 MET A O 1
ATOM 979 N N . LEU A 1 125 ? 2.474 -5.847 -32.597 1.00 78.75 125 LEU A N 1
ATOM 980 C CA . LEU A 1 125 ? 1.347 -6.714 -32.930 1.00 78.75 125 LEU A CA 1
ATOM 981 C C . LEU A 1 125 ? 1.534 -7.292 -34.347 1.00 78.75 125 LEU A C 1
ATOM 983 O O . LEU A 1 125 ? 1.834 -6.549 -35.282 1.00 78.75 125 LEU A O 1
ATOM 987 N N . PRO A 1 126 ? 1.335 -8.609 -34.542 1.00 69.69 126 PRO A N 1
ATOM 988 C CA . PRO A 1 126 ? 1.528 -9.275 -35.833 1.00 69.69 126 PRO A CA 1
ATOM 989 C C . PRO A 1 126 ? 0.401 -8.991 -36.842 1.00 69.69 126 PRO A C 1
ATOM 991 O O . PRO A 1 126 ? 0.328 -9.644 -37.882 1.00 69.69 126 PRO A O 1
ATOM 994 N N . CYS A 1 127 ? -0.500 -8.061 -36.528 1.00 70.44 127 CYS A N 1
ATOM 995 C CA . CYS A 1 127 ? -1.624 -7.660 -37.357 1.00 70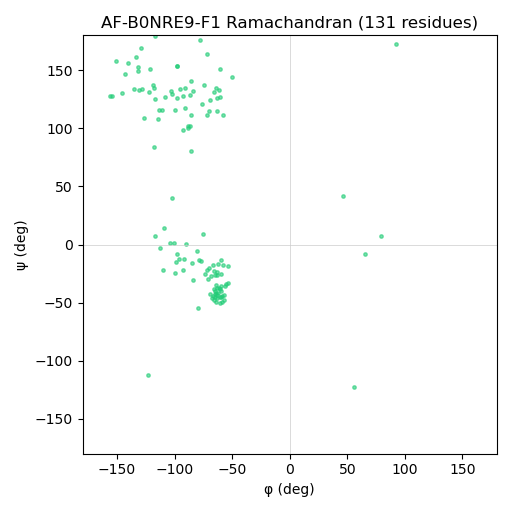.44 127 CYS A CA 1
ATOM 996 C C . CYS A 1 127 ? -1.711 -6.133 -37.461 1.00 70.44 127 CYS A C 1
ATOM 998 O O . CYS A 1 127 ? -1.303 -5.405 -36.551 1.00 70.44 127 CYS A O 1
ATOM 1000 N N . ASP A 1 128 ? -2.289 -5.661 -38.566 1.00 66.19 128 ASP A N 1
ATOM 1001 C CA . ASP A 1 128 ? -2.624 -4.253 -38.744 1.00 66.19 128 ASP A CA 1
ATOM 1002 C C . ASP A 1 128 ? -3.655 -3.848 -37.689 1.00 66.19 128 ASP A C 1
ATOM 1004 O O . ASP A 1 128 ? -4.786 -4.339 -37.661 1.00 66.19 128 ASP A O 1
ATOM 1008 N N . HIS A 1 129 ? -3.251 -2.956 -36.795 1.00 67.12 129 HIS A N 1
ATOM 1009 C CA . HIS A 1 129 ? -4.092 -2.424 -35.739 1.00 67.12 129 HIS A CA 1
ATOM 1010 C C . HIS A 1 129 ? -3.968 -0.903 -35.763 1.00 67.12 129 HIS A C 1
ATOM 1012 O O . HIS A 1 129 ? -2.877 -0.343 -35.848 1.00 67.12 129 HIS A O 1
ATOM 1018 N N . ILE A 1 130 ? -5.107 -0.219 -35.707 1.00 59.38 130 ILE A N 1
ATOM 1019 C CA . ILE A 1 130 ? -5.146 1.237 -35.611 1.00 59.38 130 ILE A CA 1
ATOM 1020 C C . ILE A 1 130 ? -5.035 1.577 -34.125 1.00 59.38 130 ILE A C 1
ATOM 1022 O O . ILE A 1 130 ? -6.038 1.806 -33.455 1.00 59.38 130 ILE A O 1
ATOM 1026 N N . TYR A 1 131 ? -3.817 1.568 -33.584 1.00 49.25 131 TYR A N 1
ATOM 1027 C CA . TYR A 1 131 ? -3.534 2.391 -32.413 1.00 49.25 131 TYR A CA 1
ATO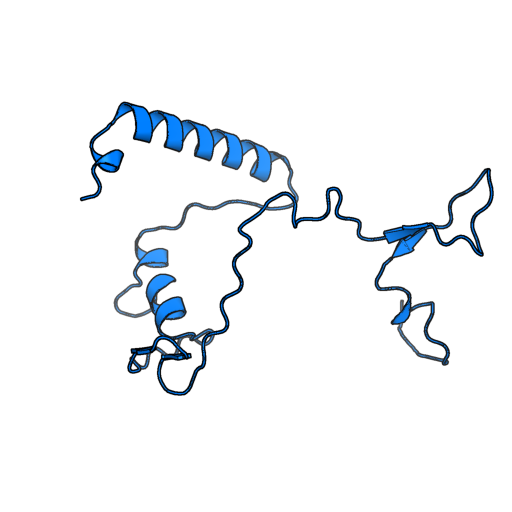M 1028 C C . TYR A 1 131 ? -3.138 3.757 -32.965 1.00 49.25 131 TYR A C 1
ATOM 1030 O O . TYR A 1 131 ? -2.041 3.915 -33.496 1.00 49.25 131 TYR A O 1
ATOM 1038 N N . ASN A 1 132 ? -4.056 4.723 -32.929 1.00 47.19 132 ASN A N 1
ATOM 1039 C CA . ASN A 1 132 ? -3.675 6.114 -33.158 1.00 47.19 132 ASN A CA 1
ATOM 1040 C C . ASN A 1 132 ? -2.618 6.470 -32.103 1.00 47.19 132 ASN A C 1
ATOM 1042 O O . ASN 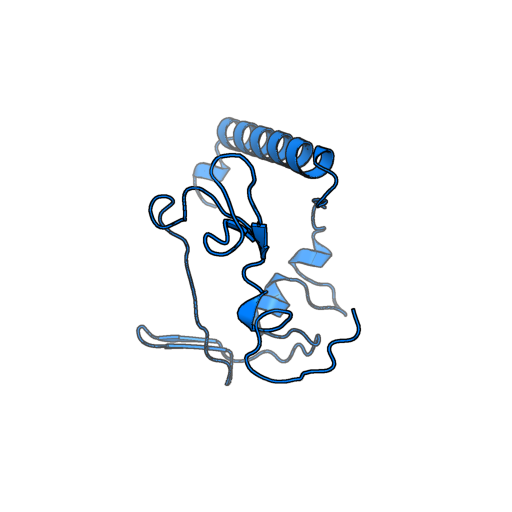A 1 132 ? -2.927 6.469 -30.910 1.00 47.19 132 ASN A O 1
ATOM 1046 N N . GLN A 1 133 ? -1.381 6.675 -32.563 1.00 52.91 133 GLN A N 1
ATOM 1047 C CA . GLN A 1 133 ? -0.288 7.253 -31.781 1.00 52.91 133 GLN A CA 1
ATOM 1048 C C . GLN A 1 133 ? -0.573 8.714 -31.444 1.00 52.91 133 GLN A C 1
ATOM 1050 O O . GLN A 1 133 ? -1.174 9.408 -32.297 1.00 52.91 133 GLN A O 1
#

Sequence (133 aa):
MPKEIQDKETMERFMESVGQFESIVNDGGLVRLERLATEEITGTENEPGIIERYLTLSTDGSVMLQDMQLNPDEMRIGDKRLCLHTLSDLDDLPGKVRTDGRYERLSTDRSDC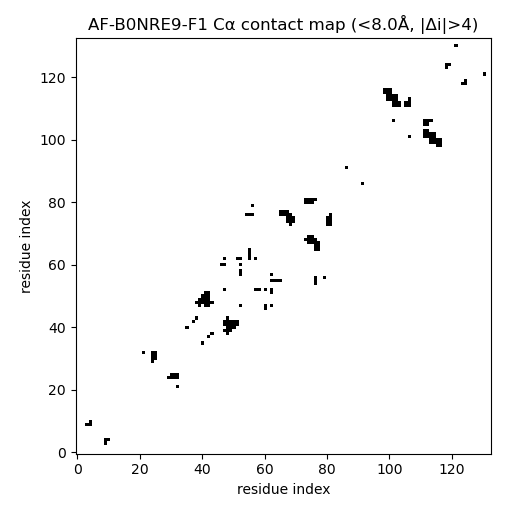RLSYASPVGIMLPCDHIYNQ

pLDDT: mean 80.92, std 10.64, range [44.59, 93.12]

Organism: NCBI:txid449673

InterPro domains:
  IPR053155 F-pilin assembly protein TraC [PTHR38467] (1-133)